Protein AF-A0A9X6XVM5-F1 (afdb_monomer_lite)

Foldseek 3Di:
DVVVVVVVVVVVVVVVVVVPPPCPDQKAKAFPPLCCLVVPDQVNDDQKGKIKMAGDPVNFVQLDFWKKKWFWDQDPVATAIDIFTWDADPQEIATPPDPPRVDHANAQPRVDPGMFHMDTRNGRMDMDMGGHPHSVVVVRVSCNSVVVVVVVVVVVVVVVVD

pLDDT: mean 72.57, std 12.29, range [37.56, 88.75]

Organism: Bacillus cereus (NCBI:txid1396)

Secondary structure (DSSP, 8-state):
-HHHHHHHHHHHHHHHHHT------SEEEEETTTTHHHH--GGG--SEEEEEEEE-GGGGGGGSSEEEEEEEEEETTEEEEEEEEEEEETTEEEETT-TTTT--BSSGGGG-TTBPPPEEE-SSEEEEEEE-SSHHHHHHHHHHHHHHHHHHHHHHHHHTT-

Radius of gyration: 19.89 Å; chains: 1; bounding box: 54×45×52 Å

Sequence (162 aa):
MKKHLSIILLFCIMLFLAACDSNDEVLLLRLENGKTIETMKKSDFSATLTIHYYVNEKYKELAKNRTYTIQKTAGRYGPNYTIFEVKKVKDGYKIVDSPYENFTMPSVEHFGKEYLPSFTLTGLSGTIERKFDTYSELEDFQDAIDYYLDWLEIIDKDKDKK

Structure (mmCIF, N/CA/C/O backbone):
data_AF-A0A9X6XVM5-F1
#
_entry.id   AF-A0A9X6XVM5-F1
#
loop_
_atom_site.group_PDB
_atom_site.id
_atom_site.type_symbol
_atom_site.label_atom_id
_atom_site.label_alt_id
_atom_site.label_comp_id
_atom_site.label_asym_id
_atom_site.label_entity_id
_atom_site.label_seq_id
_atom_site.pdbx_PDB_ins_code
_atom_site.Cartn_x
_atom_site.Cartn_y
_atom_site.Cartn_z
_atom_site.occupancy
_atom_site.B_iso_or_equiv
_atom_site.auth_seq_id
_atom_site.auth_comp_id
_atom_site.auth_asym_id
_atom_site.auth_atom_id
_atom_site.pdbx_PDB_model_num
ATOM 1 N N . MET A 1 1 ? 34.291 -27.936 -34.702 1.00 55.88 1 MET A N 1
ATOM 2 C CA . MET A 1 1 ? 33.373 -28.015 -33.539 1.00 55.88 1 MET A CA 1
ATOM 3 C C . MET A 1 1 ? 33.515 -26.864 -32.538 1.00 55.88 1 MET A C 1
ATOM 5 O O . MET A 1 1 ? 32.492 -26.307 -32.176 1.00 55.88 1 MET A O 1
ATOM 9 N N . LYS A 1 2 ? 34.723 -26.429 -32.134 1.00 52.78 2 LYS A N 1
ATOM 10 C CA . LYS A 1 2 ? 34.895 -25.335 -31.143 1.00 52.78 2 LYS A CA 1
ATOM 11 C C . LYS A 1 2 ? 34.282 -23.971 -31.535 1.00 52.78 2 LYS A C 1
ATOM 13 O O . LYS A 1 2 ? 33.794 -23.270 -30.663 1.00 52.78 2 LYS A O 1
ATOM 18 N N . LYS A 1 3 ? 34.241 -23.619 -32.829 1.00 54.62 3 LYS A N 1
ATOM 19 C CA . LYS A 1 3 ? 33.732 -22.314 -33.312 1.00 54.62 3 LYS A CA 1
ATOM 20 C C . LYS A 1 3 ? 32.209 -22.132 -33.183 1.00 54.62 3 LYS A C 1
ATOM 22 O O . LYS A 1 3 ? 31.755 -21.010 -33.013 1.00 54.62 3 LYS A O 1
ATOM 27 N N . HIS A 1 4 ? 31.429 -23.214 -33.226 1.00 60.00 4 HIS A N 1
ATOM 28 C CA . HIS A 1 4 ? 29.967 -23.135 -33.081 1.00 60.00 4 HIS A CA 1
ATOM 29 C C . HIS A 1 4 ? 29.533 -23.050 -31.613 1.00 60.00 4 HIS A C 1
ATOM 31 O O . HIS A 1 4 ? 28.530 -22.414 -31.313 1.00 60.00 4 HIS A O 1
ATOM 37 N N . LEU A 1 5 ? 30.329 -23.609 -30.694 1.00 68.00 5 LEU A N 1
ATOM 38 C CA . LEU A 1 5 ? 30.065 -23.536 -29.257 1.00 68.00 5 LEU A CA 1
ATOM 39 C C . LEU A 1 5 ? 30.166 -22.092 -28.736 1.00 68.00 5 LEU A C 1
ATOM 41 O O . LEU A 1 5 ? 29.357 -21.678 -27.914 1.00 68.00 5 LEU A O 1
ATOM 45 N N . SER A 1 6 ? 31.108 -21.305 -29.266 1.00 66.38 6 SER A N 1
ATOM 46 C CA . SER A 1 6 ? 31.268 -19.890 -28.910 1.00 66.38 6 SER A CA 1
ATOM 47 C C . SER A 1 6 ? 30.095 -19.022 -29.372 1.00 66.38 6 SER A C 1
ATOM 49 O O . SER A 1 6 ? 29.706 -18.113 -28.652 1.00 66.38 6 SER A O 1
ATOM 51 N N . ILE A 1 7 ? 29.506 -19.317 -30.536 1.00 72.50 7 ILE A N 1
ATOM 52 C CA . ILE A 1 7 ? 28.341 -18.584 -31.061 1.00 72.50 7 ILE A CA 1
ATOM 53 C C . ILE A 1 7 ? 27.091 -18.908 -30.239 1.00 72.50 7 ILE A C 1
ATOM 55 O O . ILE A 1 7 ? 26.352 -17.999 -29.882 1.00 72.50 7 ILE A O 1
ATOM 59 N N . ILE A 1 8 ? 26.891 -20.181 -29.881 1.00 74.00 8 ILE A N 1
ATOM 60 C CA . ILE A 1 8 ? 25.775 -20.604 -29.022 1.00 74.00 8 ILE A 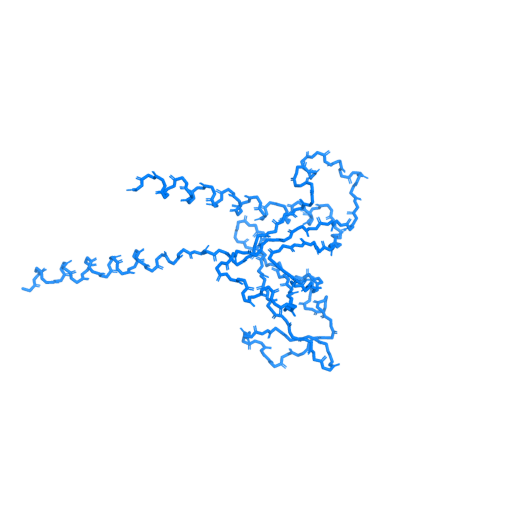CA 1
ATOM 61 C C . ILE A 1 8 ? 25.897 -19.964 -27.634 1.00 74.00 8 ILE A C 1
ATOM 63 O O . ILE A 1 8 ? 24.918 -19.434 -27.122 1.00 74.00 8 ILE A O 1
ATOM 67 N N . LEU A 1 9 ? 27.100 -19.941 -27.052 1.00 73.69 9 LEU A N 1
ATOM 68 C CA . LEU A 1 9 ? 27.340 -19.292 -25.762 1.00 73.69 9 LEU A CA 1
ATOM 69 C C . LEU A 1 9 ? 27.055 -17.783 -25.819 1.00 73.69 9 LEU A C 1
ATOM 71 O O . LEU A 1 9 ? 26.409 -17.254 -24.920 1.00 73.69 9 LEU A O 1
ATOM 75 N N . LEU A 1 10 ? 27.484 -17.101 -26.887 1.00 71.31 10 LEU A N 1
ATOM 76 C CA . LEU A 1 10 ? 27.219 -15.673 -27.083 1.00 71.31 10 LEU A CA 1
ATOM 77 C C . LEU A 1 10 ? 25.715 -15.392 -27.225 1.00 71.31 10 LEU A C 1
ATOM 79 O O . LEU A 1 10 ? 25.214 -14.421 -26.666 1.00 71.31 10 LEU A O 1
ATOM 83 N N . PHE A 1 11 ? 24.991 -16.266 -27.930 1.00 70.06 11 PHE A N 1
ATOM 84 C CA . PHE A 1 11 ? 23.543 -16.164 -28.104 1.00 70.06 11 PHE A CA 1
ATOM 85 C C . PHE A 1 11 ? 22.797 -16.405 -26.785 1.00 70.06 11 PHE A C 1
ATOM 87 O O . PHE A 1 11 ? 21.881 -15.658 -26.460 1.00 70.06 11 PHE A O 1
ATOM 94 N N . CYS A 1 12 ? 23.233 -17.374 -25.973 1.00 61.03 12 CYS A N 1
ATOM 95 C CA . CYS A 1 12 ? 22.690 -17.591 -24.632 1.00 61.03 12 CYS A CA 1
ATOM 96 C C . CYS A 1 12 ? 22.941 -16.387 -23.713 1.00 61.03 12 CYS A C 1
ATOM 98 O O . CYS A 1 12 ? 22.030 -15.976 -23.007 1.00 61.03 12 CYS A O 1
ATOM 100 N N . ILE A 1 13 ? 24.133 -15.780 -23.747 1.00 65.12 13 ILE A N 1
ATOM 101 C CA . ILE A 1 13 ? 24.437 -14.573 -22.957 1.00 65.12 13 ILE A CA 1
ATOM 102 C C . ILE A 1 13 ? 23.569 -13.391 -23.411 1.00 65.12 13 ILE A C 1
ATOM 104 O O . ILE A 1 13 ? 23.034 -12.678 -22.569 1.00 65.12 13 ILE A O 1
ATOM 108 N N . MET A 1 14 ? 23.367 -13.204 -24.720 1.00 52.47 14 MET A N 1
ATOM 109 C CA . MET A 1 14 ? 22.467 -12.162 -25.228 1.00 52.47 14 MET A CA 1
ATOM 110 C C . MET A 1 14 ? 21.000 -12.414 -24.861 1.00 52.47 14 MET A C 1
ATOM 112 O O . MET A 1 14 ? 20.296 -11.464 -24.539 1.00 52.47 14 MET A O 1
ATOM 116 N N . LEU A 1 15 ? 20.547 -13.672 -24.839 1.00 51.56 15 LEU A N 1
ATOM 117 C CA . LEU A 1 15 ? 19.207 -14.030 -24.360 1.00 51.56 15 LEU A CA 1
ATOM 118 C C . LEU A 1 15 ? 19.055 -13.788 -22.851 1.00 51.56 15 LEU A C 1
ATOM 120 O O . LEU A 1 15 ? 18.013 -13.304 -22.425 1.00 51.56 15 LEU A O 1
ATOM 124 N N . PHE A 1 16 ? 20.096 -14.042 -22.051 1.00 50.19 16 PHE A N 1
ATOM 125 C CA . PHE A 1 16 ? 20.115 -13.703 -20.622 1.00 50.19 16 PHE A CA 1
ATOM 126 C C . PHE A 1 16 ? 20.128 -12.187 -20.372 1.00 50.19 16 PHE A C 1
ATOM 128 O O . PHE A 1 16 ? 19.504 -11.725 -19.424 1.00 50.19 16 PHE A O 1
ATOM 135 N N . LEU A 1 17 ? 20.798 -11.406 -21.225 1.00 45.91 17 LEU A N 1
ATOM 136 C CA . LEU A 1 17 ? 20.806 -9.940 -21.141 1.00 45.91 17 LEU A CA 1
ATOM 137 C C . LEU A 1 17 ? 19.489 -9.315 -21.631 1.00 45.91 17 LEU A C 1
ATOM 139 O O . LEU A 1 17 ? 19.087 -8.282 -21.107 1.00 45.91 17 LEU A O 1
ATOM 143 N N . ALA A 1 18 ? 18.807 -9.937 -22.598 1.00 44.03 18 ALA A N 1
ATOM 144 C CA . ALA A 1 18 ? 17.479 -9.524 -23.059 1.00 44.03 18 ALA A CA 1
ATOM 145 C C . ALA A 1 18 ? 16.354 -9.936 -22.091 1.00 44.03 18 ALA A C 1
ATOM 147 O O . ALA A 1 18 ? 15.314 -9.290 -22.063 1.00 44.03 18 ALA A O 1
ATOM 148 N N . ALA A 1 19 ? 16.579 -10.976 -21.282 1.00 37.56 19 ALA A N 1
ATOM 149 C CA . ALA A 1 19 ? 15.713 -11.378 -20.172 1.00 37.56 19 ALA A CA 1
ATOM 150 C C . ALA A 1 19 ? 15.973 -10.578 -18.882 1.00 37.56 19 ALA A C 1
ATOM 152 O O . ALA A 1 19 ? 15.413 -10.902 -17.834 1.00 37.56 19 ALA A O 1
ATOM 153 N N . CYS A 1 20 ? 16.791 -9.521 -18.949 1.00 39.69 20 CYS A N 1
ATOM 154 C CA . CYS A 1 20 ? 16.751 -8.439 -17.973 1.00 39.69 20 CYS A CA 1
ATOM 155 C C . CYS A 1 20 ? 15.460 -7.652 -18.238 1.00 39.69 20 CYS A C 1
ATOM 157 O O . CYS A 1 20 ? 15.472 -6.569 -18.822 1.00 39.69 20 CYS A O 1
ATOM 159 N N . ASP A 1 21 ? 14.340 -8.302 -17.924 1.00 38.97 21 ASP A N 1
ATOM 160 C CA . ASP A 1 21 ? 13.004 -7.749 -18.009 1.00 38.97 21 ASP A CA 1
ATOM 161 C C . ASP A 1 21 ? 13.050 -6.456 -17.203 1.00 38.97 21 ASP A C 1
ATOM 163 O O . ASP A 1 21 ? 13.386 -6.452 -16.014 1.00 38.97 21 ASP A O 1
ATOM 167 N N . SER A 1 22 ? 12.837 -5.332 -17.880 1.00 43.44 22 SER A N 1
ATOM 168 C CA . SER A 1 22 ? 12.629 -4.071 -17.196 1.00 43.44 22 SER A CA 1
ATOM 169 C C . SER A 1 22 ? 11.471 -4.319 -16.243 1.00 43.44 22 SER A C 1
ATOM 171 O O . SER A 1 22 ? 10.349 -4.536 -16.707 1.00 43.44 22 SER A O 1
ATOM 173 N N . ASN A 1 23 ? 11.746 -4.334 -14.936 1.00 49.25 23 ASN A N 1
ATOM 174 C CA . ASN A 1 23 ? 10.723 -4.256 -13.902 1.00 49.25 23 ASN A CA 1
ATOM 175 C C . ASN A 1 23 ? 10.053 -2.883 -14.049 1.00 49.25 23 ASN A C 1
ATOM 177 O O . ASN A 1 23 ? 10.317 -1.956 -13.291 1.00 49.25 23 ASN A O 1
ATOM 181 N N . ASP A 1 24 ? 9.254 -2.722 -15.101 1.00 54.41 24 ASP A N 1
ATOM 182 C CA . ASP A 1 24 ? 8.372 -1.593 -15.298 1.00 54.41 24 ASP A CA 1
ATOM 183 C C . ASP A 1 24 ? 7.338 -1.737 -14.197 1.00 54.41 24 ASP A C 1
ATOM 185 O O . ASP A 1 24 ? 6.425 -2.563 -14.307 1.00 54.41 24 ASP A O 1
ATOM 189 N N . GLU A 1 25 ? 7.522 -1.005 -13.104 1.00 64.38 25 GLU A N 1
ATOM 190 C CA . GLU A 1 25 ? 6.600 -1.138 -11.998 1.00 64.38 25 GLU A CA 1
ATOM 191 C C . GLU A 1 25 ? 5.201 -0.694 -12.386 1.00 64.38 25 GLU A C 1
ATOM 193 O O . GLU A 1 25 ? 4.964 0.252 -13.148 1.00 64.38 25 GLU A O 1
ATOM 198 N N . VAL A 1 26 ? 4.264 -1.418 -11.793 1.00 70.31 26 VAL A N 1
ATOM 199 C CA . VAL A 1 26 ? 2.839 -1.206 -11.946 1.00 70.31 26 VAL A CA 1
ATOM 200 C C . VAL A 1 26 ? 2.370 -0.001 -11.131 1.00 70.31 26 VAL A C 1
ATOM 202 O O . VAL A 1 26 ? 1.518 0.742 -11.616 1.00 70.31 26 VAL A O 1
ATOM 205 N N . LEU A 1 27 ? 2.905 0.202 -9.919 1.00 76.31 27 LEU A N 1
ATOM 206 C CA . LEU A 1 27 ? 2.391 1.169 -8.947 1.00 76.31 27 LEU A CA 1
ATOM 207 C C . LEU A 1 27 ? 3.524 1.861 -8.181 1.00 76.31 27 LEU A C 1
ATOM 209 O O . LEU A 1 27 ? 4.249 1.212 -7.440 1.00 76.31 27 LEU A O 1
ATOM 213 N N . LEU A 1 28 ? 3.588 3.185 -8.274 1.00 80.56 28 LEU A N 1
ATOM 214 C CA . LEU A 1 28 ? 4.417 4.031 -7.423 1.00 80.56 28 LEU A CA 1
ATOM 215 C C . LEU A 1 28 ? 3.590 4.548 -6.240 1.00 80.56 28 LEU A C 1
ATOM 217 O O . LEU A 1 28 ? 2.471 5.031 -6.427 1.00 80.56 28 LEU A O 1
ATOM 221 N N . LEU A 1 29 ? 4.157 4.501 -5.035 1.00 82.12 29 LEU A N 1
ATOM 222 C CA . LEU A 1 29 ? 3.563 5.048 -3.814 1.00 82.12 29 LEU A CA 1
ATOM 223 C C . LEU A 1 29 ? 4.387 6.232 -3.311 1.00 82.12 29 LEU A C 1
ATOM 225 O O . LEU A 1 29 ? 5.610 6.228 -3.401 1.00 82.12 29 LEU A O 1
ATOM 229 N N . ARG A 1 30 ? 3.721 7.248 -2.763 1.00 82.00 30 ARG A N 1
ATOM 230 C CA . ARG A 1 30 ? 4.377 8.431 -2.202 1.00 82.00 30 ARG A CA 1
ATOM 231 C C . ARG A 1 30 ? 3.582 8.973 -1.030 1.00 82.00 30 ARG A C 1
ATOM 233 O O . ARG A 1 30 ? 2.375 9.131 -1.146 1.00 82.00 30 ARG A O 1
ATOM 240 N N . LEU A 1 31 ? 4.221 9.329 0.076 1.00 79.81 31 LEU A N 1
ATOM 241 C CA . LEU A 1 31 ? 3.522 10.086 1.118 1.00 79.81 31 LEU A CA 1
ATOM 242 C C . LEU A 1 31 ? 3.145 11.480 0.596 1.00 79.81 31 LEU A C 1
ATOM 244 O O . LEU A 1 31 ? 3.939 12.105 -0.110 1.00 79.81 31 LEU A O 1
ATOM 248 N N . GLU A 1 32 ? 1.950 11.969 0.955 1.00 77.50 32 GLU A N 1
ATOM 249 C CA . GLU A 1 32 ? 1.379 13.263 0.507 1.00 77.50 32 GLU A CA 1
ATOM 250 C C . GLU A 1 32 ? 2.356 14.426 0.613 1.00 77.50 32 GLU A C 1
ATOM 252 O O . GLU A 1 32 ? 2.382 15.321 -0.227 1.00 77.50 32 GLU A O 1
ATOM 257 N N . ASN A 1 33 ? 3.252 14.346 1.584 1.00 65.69 33 ASN A N 1
ATOM 258 C CA . ASN A 1 33 ? 4.266 15.344 1.789 1.00 65.69 33 ASN A CA 1
ATOM 259 C C . ASN A 1 33 ? 5.663 14.733 1.837 1.00 65.69 33 ASN A C 1
ATOM 261 O O . ASN A 1 33 ? 6.398 15.200 2.678 1.00 65.69 33 ASN A O 1
ATOM 265 N N . GLY A 1 34 ? 6.045 13.734 1.026 1.00 54.84 34 GLY A N 1
ATOM 266 C CA . GLY A 1 34 ? 7.269 12.886 1.112 1.00 54.84 34 GLY A CA 1
ATOM 267 C C . GLY A 1 34 ? 8.618 13.450 1.628 1.00 54.84 34 GLY A C 1
ATOM 268 O O . GLY A 1 34 ? 9.494 12.672 1.951 1.00 54.84 34 GLY A O 1
ATOM 269 N N . LYS A 1 35 ? 8.783 14.765 1.807 1.00 55.22 35 LYS A N 1
ATOM 270 C CA . LYS A 1 35 ? 9.804 15.407 2.666 1.00 55.22 35 LYS A CA 1
ATOM 271 C C . LYS A 1 35 ? 9.443 15.473 4.162 1.00 55.22 35 LYS A C 1
ATOM 273 O O . LYS A 1 35 ? 10.206 15.987 4.977 1.00 55.22 35 LYS A O 1
ATOM 278 N N . THR A 1 36 ? 8.232 15.072 4.539 1.00 57.53 36 THR A N 1
ATOM 279 C CA . THR A 1 36 ? 7.684 15.314 5.873 1.00 57.53 36 THR A CA 1
ATOM 280 C C . THR A 1 36 ? 8.301 14.377 6.861 1.00 57.53 36 THR A C 1
ATOM 282 O O . THR A 1 36 ? 8.577 14.870 7.919 1.00 57.53 36 THR A O 1
ATOM 285 N N . ILE A 1 37 ? 8.619 13.116 6.571 1.00 65.25 37 ILE A N 1
ATOM 286 C CA . ILE A 1 37 ? 9.329 12.289 7.566 1.00 65.25 37 ILE A CA 1
ATOM 287 C C . ILE A 1 37 ? 10.703 12.874 7.903 1.00 65.25 37 ILE A C 1
ATOM 289 O O . ILE A 1 37 ? 11.030 12.999 9.077 1.00 65.25 37 ILE A O 1
ATOM 293 N N . GLU A 1 38 ? 11.463 13.336 6.904 1.00 66.56 38 GLU A N 1
ATOM 294 C CA . GLU A 1 38 ? 12.758 13.997 7.133 1.00 66.56 38 GLU A CA 1
ATOM 295 C C . GLU A 1 38 ? 12.638 15.258 8.010 1.00 66.56 38 GLU A C 1
ATOM 297 O O . GLU A 1 38 ? 13.586 15.658 8.684 1.00 66.56 38 GLU A O 1
ATOM 302 N N . THR A 1 39 ? 11.469 15.906 7.994 1.00 69.00 39 THR A N 1
ATOM 303 C CA . THR A 1 39 ? 11.209 17.184 8.677 1.00 69.00 39 THR A CA 1
ATOM 304 C C . THR A 1 39 ? 10.203 17.085 9.832 1.00 69.00 39 THR A C 1
ATOM 306 O O . THR A 1 39 ? 10.003 18.059 10.561 1.00 69.00 39 THR A O 1
ATOM 309 N N . MET A 1 40 ? 9.594 15.919 10.041 1.00 74.44 40 MET A N 1
ATOM 310 C CA . MET A 1 40 ? 8.571 15.624 11.038 1.00 74.44 40 MET A CA 1
ATOM 311 C C . MET A 1 40 ? 9.308 15.210 12.287 1.00 74.44 40 MET A C 1
ATOM 313 O O . MET A 1 40 ? 10.103 14.273 12.303 1.00 74.44 40 MET A O 1
ATOM 317 N N . LYS A 1 41 ? 9.037 15.908 13.383 1.00 75.44 41 LYS A N 1
ATOM 318 C CA . LYS A 1 41 ? 9.534 15.442 14.667 1.00 75.44 41 LYS A CA 1
ATOM 319 C C . LYS A 1 41 ? 8.730 14.211 15.045 1.00 75.44 41 LYS A C 1
ATOM 321 O O . LYS A 1 41 ? 7.514 14.190 14.897 1.00 75.44 41 LYS A O 1
ATOM 326 N N . LYS A 1 42 ? 9.386 13.221 15.644 1.00 79.12 42 LYS A N 1
ATOM 327 C CA . LYS A 1 42 ? 8.720 12.022 16.177 1.00 79.12 42 LYS A CA 1
ATOM 328 C C . LYS A 1 42 ? 7.557 12.344 17.133 1.00 79.12 42 LYS A C 1
ATOM 330 O O . LYS A 1 42 ? 6.624 11.558 17.238 1.00 79.12 42 LYS A O 1
ATOM 335 N N . SER A 1 43 ? 7.604 13.491 17.817 1.00 76.69 43 SER A N 1
ATOM 336 C CA . SER A 1 43 ? 6.520 14.006 18.671 1.00 76.69 43 SER A CA 1
ATOM 337 C C . SER A 1 43 ? 5.254 14.399 17.911 1.00 76.69 43 SER A C 1
ATOM 339 O O . SER A 1 43 ? 4.182 14.431 18.504 1.00 76.69 43 SER A O 1
ATOM 341 N N . ASP A 1 44 ? 5.391 14.698 16.623 1.00 75.81 44 ASP A N 1
ATOM 342 C CA . ASP A 1 44 ? 4.346 15.240 15.755 1.00 75.81 44 ASP A CA 1
ATOM 343 C C . ASP A 1 44 ? 3.726 14.129 14.882 1.00 75.81 44 ASP A C 1
ATOM 345 O O . ASP A 1 44 ? 2.868 14.387 14.038 1.00 75.81 44 ASP A O 1
ATOM 349 N N . PHE A 1 45 ? 4.158 12.880 15.091 1.00 81.31 45 PHE A N 1
ATOM 350 C CA . PHE A 1 45 ? 3.657 11.698 14.405 1.00 81.31 45 PHE A CA 1
ATOM 351 C C . PHE A 1 45 ? 2.166 11.476 14.675 1.00 81.31 45 PHE A C 1
ATOM 353 O O . PHE A 1 45 ? 1.739 11.274 15.814 1.00 81.31 45 PHE A O 1
ATOM 360 N N . SER A 1 46 ? 1.391 11.433 13.593 1.00 75.62 46 SER A N 1
ATOM 361 C CA . SER A 1 46 ? 0.046 10.864 13.578 1.00 75.62 46 SER A CA 1
ATOM 362 C C . SER A 1 46 ? 0.129 9.404 13.163 1.00 75.62 46 SER A C 1
ATOM 364 O O . SER A 1 46 ? 0.810 9.076 12.193 1.00 75.62 46 SER A O 1
ATOM 366 N N . ALA A 1 47 ? -0.630 8.543 13.842 1.00 76.12 47 ALA A N 1
ATOM 367 C CA . ALA A 1 47 ? -0.762 7.155 13.426 1.00 76.12 47 ALA A CA 1
ATOM 368 C C . ALA A 1 47 ? -1.308 7.067 11.995 1.00 76.12 47 ALA A C 1
ATOM 370 O O . ALA A 1 47 ? -0.845 6.232 11.244 1.00 76.12 47 ALA A O 1
ATOM 371 N N . THR A 1 48 ? -2.234 7.934 11.576 1.00 83.69 48 THR A N 1
ATOM 372 C CA . THR A 1 48 ? -2.800 7.894 10.216 1.00 83.69 48 THR A CA 1
ATOM 373 C C . THR A 1 48 ? -2.185 8.961 9.311 1.00 83.69 48 THR A C 1
ATOM 375 O O . THR A 1 48 ? -2.135 10.130 9.699 1.00 83.69 48 THR A O 1
ATOM 378 N N . LEU A 1 49 ? -1.760 8.561 8.107 1.00 84.12 49 LEU A N 1
ATOM 379 C CA . LEU A 1 49 ? -1.175 9.403 7.059 1.00 84.12 49 LEU A CA 1
ATOM 380 C C . LEU A 1 49 ? -1.753 9.083 5.674 1.00 84.12 49 LEU A C 1
ATOM 382 O O . LEU A 1 49 ? -2.170 7.956 5.405 1.00 84.12 49 LEU A O 1
ATOM 386 N N . THR A 1 50 ? -1.710 10.067 4.779 1.00 86.50 50 THR A N 1
ATOM 387 C CA . THR A 1 50 ? -2.123 9.929 3.378 1.00 86.50 50 THR A CA 1
ATOM 388 C C . THR A 1 50 ? -0.961 9.471 2.497 1.00 86.50 50 THR A C 1
ATOM 390 O O . THR A 1 50 ? 0.120 10.068 2.490 1.00 86.50 50 THR A O 1
ATOM 393 N N . ILE A 1 51 ? -1.204 8.439 1.694 1.00 85.38 51 ILE A N 1
ATOM 394 C CA . ILE A 1 51 ? -0.299 7.926 0.665 1.00 85.38 51 ILE A CA 1
ATOM 395 C C . ILE A 1 51 ? -0.953 8.159 -0.697 1.00 85.38 51 ILE A C 1
ATOM 397 O O . ILE A 1 51 ? -2.058 7.693 -0.957 1.00 85.38 51 ILE A O 1
ATOM 401 N N . HIS A 1 52 ? -0.263 8.855 -1.585 1.00 86.62 52 HIS A N 1
ATOM 402 C CA . HIS A 1 52 ? -0.598 8.944 -2.996 1.00 86.62 52 HIS A CA 1
ATOM 403 C C . HIS A 1 52 ? -0.115 7.703 -3.726 1.00 86.62 52 HIS A C 1
ATOM 405 O O . HIS A 1 52 ? 0.983 7.207 -3.472 1.00 86.62 52 HIS A O 1
ATOM 411 N N . TYR A 1 53 ? -0.914 7.244 -4.677 1.00 86.44 53 TYR A N 1
ATOM 412 C CA . TYR A 1 53 ? -0.513 6.207 -5.611 1.00 86.44 53 TYR A CA 1
ATOM 413 C C . TYR A 1 53 ? -0.539 6.729 -7.045 1.00 86.44 53 TYR A C 1
ATOM 415 O O . TYR A 1 53 ? -1.350 7.594 -7.390 1.00 86.44 53 TYR A O 1
ATOM 423 N N . TYR A 1 54 ? 0.327 6.162 -7.880 1.00 85.62 54 TYR A N 1
ATOM 424 C CA . TYR A 1 54 ? 0.420 6.431 -9.309 1.00 85.62 54 TYR A CA 1
ATOM 425 C C . TYR A 1 54 ? 0.616 5.107 -10.045 1.00 85.62 54 TYR A C 1
ATOM 427 O O . TYR A 1 54 ? 1.596 4.402 -9.826 1.00 85.62 54 TYR A O 1
ATOM 435 N N . VAL A 1 55 ? -0.328 4.750 -10.907 1.00 83.88 55 VAL A N 1
ATOM 436 C CA . VAL A 1 55 ? -0.267 3.564 -11.759 1.00 83.88 55 VAL A CA 1
ATOM 437 C C . VAL A 1 55 ? 0.409 3.960 -13.059 1.00 83.88 55 VAL A C 1
ATOM 439 O O . VAL A 1 55 ? 0.013 4.933 -13.703 1.00 83.88 55 VAL A O 1
ATOM 442 N N . ASN A 1 56 ? 1.406 3.191 -13.473 1.00 81.44 56 ASN A N 1
ATOM 443 C CA . ASN A 1 56 ? 2.035 3.397 -14.768 1.00 81.44 56 ASN A CA 1
ATOM 444 C C . ASN A 1 56 ? 1.003 3.172 -15.893 1.00 81.44 56 ASN A C 1
ATOM 446 O O . ASN A 1 56 ? 0.274 2.177 -15.890 1.00 81.44 56 ASN A O 1
ATOM 450 N N . GLU A 1 57 ? 0.931 4.089 -16.868 1.00 81.56 57 GLU A N 1
ATOM 451 C CA . GLU A 1 57 ? -0.065 4.047 -17.951 1.00 81.56 57 GLU A CA 1
ATOM 452 C C . GLU A 1 57 ? -0.068 2.725 -18.727 1.00 81.56 57 GLU A C 1
ATOM 454 O O . GLU A 1 57 ? -1.131 2.269 -19.162 1.00 81.56 57 GLU A O 1
ATOM 459 N N . LYS A 1 58 ? 1.096 2.072 -18.852 1.00 80.06 58 LYS A N 1
ATOM 460 C CA . LYS A 1 58 ? 1.234 0.742 -19.468 1.00 80.06 58 LYS A CA 1
ATOM 461 C C . LYS A 1 58 ? 0.324 -0.298 -18.805 1.00 80.06 58 LYS A C 1
ATOM 463 O O . LYS A 1 58 ? -0.151 -1.212 -19.474 1.00 80.06 58 LYS A O 1
ATOM 468 N N . TYR A 1 59 ? 0.023 -0.119 -17.520 1.00 80.62 59 TYR A N 1
ATOM 469 C CA . TYR A 1 59 ? -0.799 -1.008 -16.704 1.00 80.62 59 TYR A CA 1
ATOM 470 C C . TYR A 1 59 ? -2.134 -0.389 -16.280 1.00 80.62 59 TYR A C 1
ATOM 472 O O . TYR A 1 59 ? -2.751 -0.851 -15.323 1.00 80.62 59 TYR A O 1
ATOM 480 N N . LYS A 1 60 ? -2.638 0.617 -17.007 1.00 82.69 60 LYS A N 1
ATOM 481 C CA . LYS A 1 60 ? -3.920 1.293 -16.715 1.00 82.69 60 LYS A CA 1
ATOM 482 C C . LYS A 1 60 ? -5.120 0.362 -16.525 1.00 82.69 60 LYS A C 1
ATOM 484 O O . LYS A 1 60 ? -6.088 0.713 -15.861 1.00 82.69 60 LYS A O 1
ATOM 489 N N . GLU A 1 61 ? -5.071 -0.829 -17.111 1.00 81.56 61 GLU A N 1
ATOM 490 C CA . GLU A 1 61 ? -6.102 -1.857 -16.961 1.00 81.56 61 GLU A CA 1
ATOM 491 C C . GLU A 1 61 ? -6.210 -2.374 -15.516 1.00 81.56 61 GLU A C 1
ATOM 493 O O . GLU A 1 61 ? -7.302 -2.721 -15.070 1.00 81.56 61 GLU A O 1
ATOM 498 N N . LEU A 1 62 ? -5.107 -2.346 -14.760 1.00 76.75 62 LEU A N 1
ATOM 499 C CA . LEU A 1 62 ? -5.058 -2.693 -13.338 1.00 76.75 62 LEU A CA 1
ATOM 500 C C . LEU A 1 62 ? -5.703 -1.608 -12.455 1.00 76.75 62 LEU A C 1
ATOM 502 O O . LEU A 1 62 ? -6.175 -1.892 -11.361 1.00 76.75 62 LEU A O 1
ATOM 506 N N . ALA A 1 63 ? -5.837 -0.379 -12.958 1.00 78.31 63 ALA A N 1
ATOM 507 C CA . ALA A 1 63 ? -6.459 0.740 -12.249 1.00 78.31 63 ALA A CA 1
ATOM 508 C C . ALA A 1 63 ? -8.006 0.753 -12.294 1.00 78.31 63 ALA A C 1
ATOM 510 O O . ALA A 1 63 ? -8.635 1.724 -11.872 1.00 78.31 63 ALA A O 1
ATOM 511 N N . LYS A 1 64 ? -8.649 -0.286 -12.845 1.00 78.50 64 LYS A N 1
ATOM 512 C CA . LYS A 1 64 ? -10.099 -0.319 -13.112 1.00 78.50 64 LYS A CA 1
ATOM 513 C C . LYS A 1 64 ? -10.920 -0.851 -11.932 1.00 78.50 64 LYS A C 1
ATOM 515 O O . LYS A 1 64 ? -11.466 -1.950 -12.015 1.00 78.50 64 LYS A O 1
ATOM 520 N N . ASN A 1 65 ? -11.056 -0.074 -10.853 1.00 81.19 65 ASN A N 1
ATOM 521 C CA . ASN A 1 65 ? -11.857 -0.440 -9.667 1.00 81.19 65 ASN A CA 1
ATOM 522 C C . ASN A 1 65 ? -11.474 -1.804 -9.071 1.00 81.19 65 ASN A C 1
ATOM 524 O O . ASN A 1 65 ? -12.317 -2.555 -8.576 1.00 81.19 65 ASN A O 1
ATOM 528 N N . ARG A 1 66 ? -10.185 -2.129 -9.145 1.00 85.00 66 ARG A N 1
ATOM 529 C CA . ARG A 1 66 ? -9.612 -3.332 -8.554 1.00 85.00 66 ARG A CA 1
ATOM 530 C C . ARG A 1 66 ? -9.121 -3.016 -7.150 1.00 85.00 66 ARG A C 1
ATOM 532 O O . ARG A 1 66 ? -8.597 -1.931 -6.891 1.00 85.00 66 ARG A O 1
ATOM 539 N N . THR A 1 67 ? -9.338 -3.955 -6.240 1.00 87.50 67 THR A N 1
ATOM 540 C CA . THR A 1 67 ? -8.938 -3.823 -4.841 1.00 87.50 67 THR A CA 1
ATOM 541 C C . THR A 1 67 ? -7.596 -4.510 -4.639 1.00 87.50 67 THR A C 1
ATOM 543 O O . THR A 1 67 ? -7.377 -5.612 -5.131 1.00 87.50 67 THR A O 1
ATOM 546 N N . TYR A 1 68 ? -6.707 -3.859 -3.903 1.00 85.75 68 TYR A N 1
ATOM 547 C CA . TYR A 1 68 ? -5.351 -4.308 -3.638 1.00 85.75 68 TYR A CA 1
ATOM 548 C C . TYR A 1 68 ? -5.047 -4.253 -2.148 1.00 85.75 68 TYR A C 1
ATOM 550 O O . TYR A 1 68 ? -5.687 -3.521 -1.398 1.00 85.75 68 TYR A O 1
ATOM 558 N N . THR A 1 69 ? -4.050 -5.018 -1.731 1.00 84.94 69 THR A N 1
ATOM 559 C CA . THR A 1 69 ? -3.356 -4.884 -0.449 1.00 84.94 69 THR A CA 1
ATOM 560 C C . THR A 1 69 ? -1.856 -4.814 -0.705 1.00 84.94 69 THR A C 1
ATOM 562 O O . THR A 1 69 ? -1.388 -5.158 -1.788 1.00 84.94 69 THR A O 1
ATOM 565 N N . ILE A 1 70 ? -1.103 -4.370 0.291 1.00 81.38 70 ILE A N 1
ATOM 566 C CA . ILE A 1 70 ? 0.354 -4.388 0.283 1.00 81.38 70 ILE A CA 1
ATOM 567 C C . ILE A 1 70 ? 0.809 -5.319 1.404 1.00 81.38 70 ILE A C 1
ATOM 569 O O . ILE A 1 70 ? 0.349 -5.189 2.535 1.00 81.38 70 ILE A O 1
ATOM 573 N N . GLN A 1 71 ? 1.727 -6.225 1.101 1.00 80.62 71 GLN A N 1
ATOM 574 C CA . GLN A 1 71 ? 2.433 -7.051 2.067 1.00 80.62 71 GLN A CA 1
ATOM 575 C C . GLN A 1 71 ? 3.816 -6.460 2.346 1.00 80.62 71 GLN A C 1
ATOM 577 O O . GLN A 1 71 ? 4.602 -6.275 1.424 1.00 80.62 71 GLN A O 1
ATOM 582 N N . LYS A 1 72 ? 4.138 -6.229 3.615 1.00 79.25 72 LYS A N 1
ATOM 583 C CA . LYS A 1 72 ? 5.483 -6.035 4.148 1.00 79.25 72 LYS A CA 1
ATOM 584 C C . LYS A 1 72 ? 6.125 -7.401 4.392 1.00 79.25 72 LYS A C 1
ATOM 586 O O . LYS A 1 72 ? 5.644 -8.177 5.209 1.00 79.25 72 LYS A O 1
ATOM 591 N N . THR A 1 73 ? 7.241 -7.676 3.735 1.00 78.06 73 THR A N 1
ATOM 592 C CA . THR A 1 73 ? 8.078 -8.856 3.991 1.00 78.06 73 THR A CA 1
ATOM 593 C C . THR A 1 73 ? 9.462 -8.428 4.461 1.00 78.06 73 THR A C 1
ATOM 595 O O . THR A 1 73 ? 9.946 -7.353 4.110 1.00 78.06 73 THR A O 1
ATOM 598 N N . ALA A 1 74 ? 10.119 -9.252 5.276 1.00 77.56 74 ALA A N 1
ATOM 599 C CA . ALA A 1 74 ? 11.507 -9.004 5.651 1.00 77.56 74 ALA A CA 1
ATOM 600 C C . ALA A 1 74 ? 12.429 -9.311 4.459 1.00 77.56 74 ALA A C 1
ATOM 602 O O . ALA A 1 74 ? 12.493 -10.449 3.993 1.00 77.56 74 ALA A O 1
ATOM 603 N N . GLY A 1 75 ? 13.147 -8.304 3.966 1.00 70.50 75 GLY A N 1
ATOM 604 C CA . GLY A 1 75 ? 14.168 -8.449 2.934 1.00 70.50 75 GLY A CA 1
ATOM 605 C C . GLY A 1 75 ? 15.585 -8.400 3.508 1.00 70.50 75 GLY A C 1
ATOM 606 O O . GLY A 1 75 ? 15.823 -7.977 4.638 1.00 70.50 75 GLY A O 1
ATOM 607 N N . ARG A 1 76 ? 16.563 -8.825 2.700 1.00 66.06 76 ARG A N 1
ATOM 608 C CA . ARG A 1 76 ? 17.991 -8.830 3.073 1.00 66.06 76 ARG A CA 1
ATOM 609 C C . ARG A 1 76 ? 18.561 -7.427 3.325 1.00 66.06 76 ARG A C 1
ATOM 611 O O . ARG A 1 76 ? 19.535 -7.302 4.059 1.00 66.06 76 ARG A O 1
ATOM 618 N N . TYR A 1 77 ? 17.974 -6.409 2.702 1.00 63.44 77 TYR A N 1
ATOM 619 C CA . TYR A 1 77 ? 18.450 -5.022 2.720 1.00 63.44 77 TYR A CA 1
ATOM 620 C C . TYR A 1 77 ? 17.439 -4.049 3.342 1.00 63.44 77 TYR A C 1
ATOM 622 O O . TYR A 1 77 ? 17.611 -2.844 3.226 1.00 63.44 77 TYR A O 1
ATOM 630 N N . GLY A 1 78 ? 16.398 -4.568 3.995 1.00 64.81 78 GLY A N 1
ATOM 631 C CA . GLY A 1 78 ? 15.280 -3.780 4.506 1.00 64.81 78 GLY A CA 1
ATOM 632 C C . GLY A 1 78 ? 13.941 -4.470 4.245 1.00 64.81 78 GLY A C 1
ATOM 633 O O . GLY A 1 78 ? 13.907 -5.542 3.631 1.00 64.81 78 GLY A O 1
ATOM 634 N N . PRO A 1 79 ? 12.832 -3.911 4.741 1.00 69.56 79 PRO A N 1
ATOM 635 C CA . PRO A 1 79 ? 11.505 -4.420 4.438 1.00 69.56 79 PRO A CA 1
ATOM 636 C C . PRO A 1 79 ? 11.165 -4.222 2.956 1.00 69.56 79 PRO A C 1
ATOM 638 O O . PRO A 1 79 ? 11.361 -3.147 2.401 1.00 69.56 79 PRO A O 1
ATOM 641 N N . ASN A 1 80 ? 10.608 -5.255 2.330 1.00 70.88 80 ASN A N 1
ATOM 642 C CA . ASN A 1 80 ? 10.072 -5.188 0.976 1.00 70.88 80 ASN A CA 1
ATOM 643 C C . ASN A 1 80 ? 8.554 -5.044 1.042 1.00 70.88 80 ASN A C 1
ATOM 645 O O . ASN A 1 80 ? 7.900 -5.767 1.796 1.00 70.88 80 ASN A O 1
ATOM 649 N N . TYR A 1 81 ? 7.993 -4.168 0.215 1.00 75.12 81 TYR A N 1
ATOM 650 C CA . TYR A 1 81 ? 6.549 -4.013 0.081 1.00 75.12 81 TYR A CA 1
ATOM 651 C C . TYR A 1 81 ? 6.095 -4.579 -1.265 1.00 75.12 81 TYR A C 1
ATOM 653 O O . TYR A 1 81 ? 6.597 -4.190 -2.313 1.00 75.12 81 TYR A O 1
ATOM 661 N N . THR A 1 82 ? 5.160 -5.526 -1.244 1.00 76.00 82 THR A N 1
ATOM 662 C CA . THR A 1 82 ? 4.634 -6.191 -2.444 1.00 76.00 82 THR A CA 1
ATOM 663 C C . THR A 1 82 ? 3.134 -5.990 -2.531 1.00 76.00 82 THR A C 1
ATOM 665 O O . THR A 1 82 ? 2.423 -6.196 -1.554 1.00 76.00 82 THR A O 1
ATOM 668 N N . ILE A 1 83 ? 2.636 -5.595 -3.698 1.00 78.62 83 ILE A N 1
ATOM 669 C CA . ILE A 1 83 ? 1.210 -5.339 -3.906 1.00 78.62 83 ILE A CA 1
ATOM 670 C C . ILE A 1 83 ? 0.529 -6.598 -4.438 1.00 78.62 83 ILE A C 1
ATOM 672 O O . ILE A 1 83 ? 0.996 -7.207 -5.397 1.00 78.62 83 ILE A O 1
ATOM 676 N N . PHE A 1 84 ? -0.609 -6.947 -3.848 1.00 82.12 84 PHE A N 1
ATOM 677 C CA . PHE A 1 84 ? -1.447 -8.065 -4.263 1.00 82.12 84 PHE A CA 1
ATOM 678 C C . PHE A 1 84 ? -2.847 -7.579 -4.604 1.00 82.12 84 PHE A C 1
ATOM 680 O O . PHE A 1 84 ? -3.463 -6.861 -3.816 1.00 82.12 84 PHE A O 1
ATOM 687 N N . GLU A 1 85 ? -3.381 -8.003 -5.749 1.00 86.06 85 GLU A N 1
ATOM 688 C CA . GLU A 1 85 ? -4.810 -7.852 -6.019 1.00 86.06 85 GLU A CA 1
ATOM 689 C C . GLU A 1 85 ? -5.596 -8.775 -5.084 1.00 86.06 85 GLU A C 1
ATOM 691 O O . GLU A 1 85 ? -5.240 -9.937 -4.877 1.00 86.06 85 GLU A O 1
ATOM 696 N N . VAL A 1 86 ? -6.685 -8.262 -4.522 1.00 86.69 86 VAL A N 1
ATOM 697 C CA . VAL A 1 86 ? -7.599 -9.023 -3.677 1.00 86.69 86 VAL A CA 1
ATOM 698 C C . VAL A 1 86 ? -9.018 -8.921 -4.204 1.00 86.69 86 VAL A C 1
ATOM 700 O O . VAL A 1 86 ? -9.498 -7.866 -4.616 1.00 86.69 86 VAL A O 1
ATOM 703 N N . LYS A 1 87 ? -9.737 -10.036 -4.131 1.00 87.38 87 LYS A N 1
ATOM 704 C CA . LYS A 1 87 ? -11.155 -10.109 -4.455 1.00 87.38 87 LYS A CA 1
ATOM 705 C C . LYS A 1 87 ? -11.962 -10.288 -3.182 1.00 87.38 87 LYS A C 1
ATOM 707 O O . LYS A 1 87 ? -11.695 -11.195 -2.392 1.00 87.38 87 LYS A O 1
ATOM 712 N N . LYS A 1 88 ? -12.981 -9.447 -3.007 1.00 84.56 88 LYS A N 1
ATOM 713 C CA . LYS A 1 88 ? -13.959 -9.614 -1.932 1.00 84.56 88 LYS A CA 1
ATOM 714 C C . LYS A 1 88 ? -14.806 -10.864 -2.186 1.00 84.56 88 LYS A C 1
ATOM 716 O O . LYS A 1 88 ? -15.307 -11.073 -3.290 1.00 84.56 88 LYS A O 1
ATOM 721 N N . VAL A 1 89 ? -14.963 -11.684 -1.159 1.00 85.62 89 VAL A N 1
ATOM 722 C CA . VAL A 1 89 ? -15.776 -12.905 -1.130 1.00 85.62 89 VAL A CA 1
ATOM 723 C C . VAL A 1 89 ? -16.720 -12.854 0.074 1.00 85.62 89 VAL A C 1
ATOM 725 O O . VAL A 1 89 ? -16.636 -11.936 0.889 1.00 85.62 89 VAL A O 1
ATOM 728 N N . LYS A 1 90 ? -17.653 -13.810 0.179 1.00 83.31 90 LYS A N 1
ATOM 729 C CA . LYS A 1 90 ? -18.706 -13.804 1.212 1.00 83.31 90 LYS A CA 1
ATOM 730 C C . LYS A 1 90 ? -18.144 -13.629 2.628 1.00 83.31 90 LYS A C 1
ATOM 732 O O . LYS A 1 90 ? -18.678 -12.832 3.391 1.00 83.31 90 LYS A O 1
ATOM 737 N N . ASP A 1 91 ? -17.046 -14.321 2.918 1.00 82.06 91 ASP A N 1
ATOM 738 C CA . ASP A 1 91 ? -16.437 -14.377 4.247 1.00 82.06 91 ASP A CA 1
ATOM 739 C C . ASP A 1 91 ? -15.108 -13.601 4.314 1.00 82.06 91 ASP A C 1
ATOM 741 O O . ASP A 1 91 ? -14.253 -13.925 5.129 1.00 82.06 91 ASP A O 1
ATOM 745 N N . GLY A 1 92 ? -14.919 -12.593 3.444 1.00 84.81 92 GLY A N 1
ATOM 746 C CA . GLY A 1 92 ? -13.788 -11.661 3.509 1.00 84.81 92 GLY A CA 1
ATOM 747 C C . GLY A 1 92 ? -13.081 -11.427 2.172 1.00 84.81 92 GLY A C 1
ATOM 748 O O . GLY A 1 92 ? -13.705 -10.943 1.228 1.00 84.81 92 GLY A O 1
ATOM 749 N N . TYR A 1 93 ? -11.783 -11.717 2.081 1.00 85.31 93 TYR A N 1
ATOM 750 C CA . TYR A 1 93 ? -1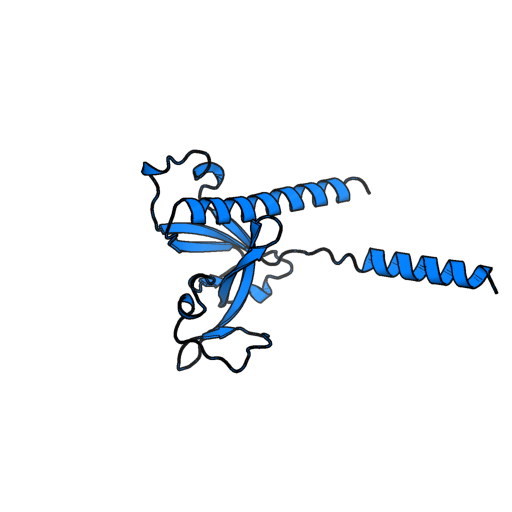0.943 -11.453 0.908 1.00 85.31 93 TYR A CA 1
ATOM 751 C C . TYR A 1 93 ? -10.078 -12.654 0.523 1.00 85.31 93 TYR A C 1
ATOM 753 O O . TYR A 1 93 ? -9.693 -13.466 1.364 1.00 85.31 93 TYR A O 1
ATOM 761 N N . LYS A 1 94 ? -9.747 -12.731 -0.766 1.00 83.88 94 LYS A N 1
ATOM 762 C CA . LYS A 1 94 ? -8.828 -13.714 -1.348 1.00 83.88 94 LYS A CA 1
ATOM 763 C C . LYS A 1 94 ? -7.831 -12.999 -2.262 1.00 83.88 94 LYS A C 1
ATOM 765 O O . LYS A 1 94 ? -8.259 -12.178 -3.071 1.00 83.88 94 LYS A O 1
ATOM 770 N N . ILE A 1 95 ? -6.538 -13.312 -2.148 1.00 83.25 95 ILE A N 1
ATOM 771 C CA . ILE A 1 95 ? -5.519 -12.828 -3.095 1.00 83.25 95 ILE A CA 1
ATOM 772 C C . ILE A 1 95 ? -5.758 -13.485 -4.458 1.00 83.25 95 ILE A C 1
ATOM 774 O O . ILE A 1 95 ? -5.984 -14.695 -4.540 1.00 83.25 95 ILE A O 1
ATOM 778 N N . VAL A 1 96 ? -5.736 -12.675 -5.512 1.00 82.06 96 VAL A N 1
ATOM 779 C CA . VAL A 1 96 ? -5.829 -13.130 -6.902 1.00 82.06 96 VAL A CA 1
ATOM 780 C C . VAL A 1 96 ? -4.468 -13.687 -7.328 1.00 82.06 96 VAL A C 1
ATOM 782 O O . VAL A 1 96 ? -3.441 -13.084 -7.028 1.00 82.06 96 VAL A O 1
ATOM 785 N N . ASP A 1 97 ? -4.472 -14.848 -7.987 1.00 70.31 97 ASP A N 1
ATOM 786 C CA . ASP A 1 97 ? -3.284 -15.516 -8.543 1.00 70.31 97 ASP A CA 1
ATOM 787 C C . ASP A 1 97 ? -2.171 -15.813 -7.515 1.00 70.31 97 ASP A C 1
ATOM 789 O O . ASP A 1 97 ? -0.987 -15.562 -7.737 1.00 70.31 97 ASP A O 1
ATOM 793 N N . SER A 1 98 ? -2.552 -16.368 -6.362 1.00 66.06 98 SER A N 1
ATOM 794 C CA . SER A 1 98 ? -1.622 -16.790 -5.308 1.00 66.06 98 SER A CA 1
ATOM 795 C C . SER A 1 98 ? -1.621 -18.311 -5.142 1.00 66.06 98 SER A C 1
ATOM 797 O O . SER A 1 98 ? -2.688 -18.924 -5.153 1.00 66.06 98 SER A O 1
ATOM 799 N N . PRO A 1 99 ? -0.474 -18.959 -4.856 1.00 54.91 99 PRO A N 1
ATOM 800 C CA . PRO A 1 99 ? -0.453 -20.386 -4.513 1.00 54.91 99 PRO A CA 1
ATOM 801 C C . PRO A 1 99 ? -1.307 -20.718 -3.272 1.00 54.91 99 PRO A C 1
ATOM 803 O O . PRO A 1 99 ? -1.630 -21.879 -3.030 1.00 54.91 99 PRO A O 1
ATOM 806 N N . TYR A 1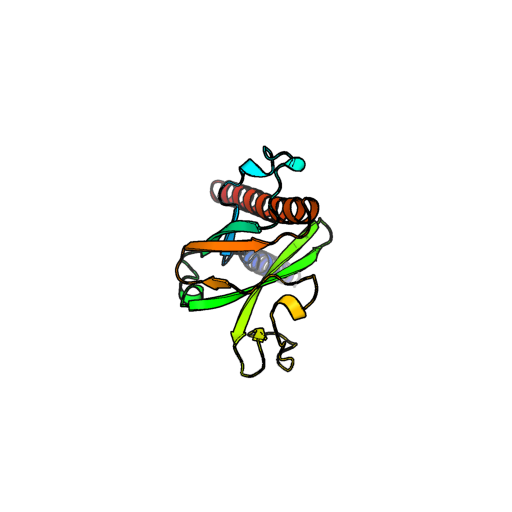 100 ? -1.714 -19.702 -2.503 1.00 56.97 100 TYR A N 1
ATOM 807 C CA . TYR A 1 100 ? -2.611 -19.802 -1.353 1.00 56.97 100 TYR A CA 1
ATOM 808 C C . TYR A 1 100 ? -4.097 -19.613 -1.712 1.00 56.97 100 TYR A C 1
ATOM 810 O O . TYR A 1 100 ? -4.907 -19.303 -0.841 1.00 56.97 100 TYR A O 1
ATOM 818 N N . GLU A 1 101 ? -4.481 -19.824 -2.974 1.00 56.00 101 GLU A N 1
ATOM 819 C CA . GLU A 1 101 ? -5.830 -19.621 -3.524 1.00 56.00 101 GLU A CA 1
ATOM 820 C C . GLU A 1 101 ? -6.990 -20.240 -2.710 1.00 56.00 101 GLU A C 1
ATOM 822 O O . GLU A 1 101 ? -8.136 -19.817 -2.848 1.00 56.00 101 GLU A O 1
ATOM 827 N N . ASN A 1 102 ? -6.746 -21.222 -1.845 1.00 61.03 102 ASN A N 1
ATOM 828 C CA . ASN A 1 102 ? -7.803 -21.863 -1.055 1.00 61.03 102 ASN A CA 1
ATOM 829 C C . ASN A 1 102 ? -8.091 -21.184 0.291 1.00 61.03 102 ASN A C 1
ATOM 831 O O . ASN A 1 102 ? -9.008 -21.601 0.997 1.00 61.03 102 ASN A O 1
ATOM 835 N N . PHE A 1 103 ? -7.351 -20.135 0.652 1.00 60.88 103 PHE A N 1
ATOM 836 C CA . PHE A 1 103 ? -7.561 -19.414 1.902 1.00 60.88 103 PHE A CA 1
ATOM 837 C C . PHE A 1 103 ? -8.417 -18.166 1.670 1.00 60.88 103 PHE A C 1
ATOM 839 O O . PHE A 1 103 ? -8.062 -17.268 0.910 1.00 60.88 103 PHE A O 1
ATOM 846 N N . THR A 1 104 ? -9.572 -18.126 2.338 1.00 69.69 104 THR A N 1
ATOM 847 C CA . THR A 1 104 ? -10.398 -16.920 2.470 1.00 69.69 104 THR A CA 1
ATOM 848 C C . THR A 1 104 ? -10.099 -16.288 3.816 1.00 69.69 104 THR A C 1
ATOM 850 O O . THR A 1 104 ? -10.162 -16.965 4.841 1.00 69.69 104 THR A O 1
ATOM 853 N N . MET A 1 105 ? -9.770 -15.002 3.812 1.00 71.00 105 MET A N 1
ATOM 854 C CA . MET A 1 105 ? -9.392 -14.276 5.018 1.00 71.00 105 MET A CA 1
ATOM 855 C C . MET A 1 105 ? -10.482 -13.289 5.431 1.00 71.00 105 MET A C 1
ATOM 857 O O . MET A 1 105 ? -10.896 -12.500 4.586 1.00 71.00 105 MET A O 1
ATOM 861 N N . PRO A 1 106 ? -10.914 -13.265 6.704 1.00 67.31 106 PRO A N 1
ATOM 862 C CA . PRO A 1 106 ? -12.056 -12.463 7.158 1.00 67.31 106 PRO A CA 1
ATOM 863 C C . PRO A 1 106 ? -11.865 -10.951 6.985 1.00 67.31 106 PRO A C 1
ATOM 865 O O . PRO A 1 106 ? -12.819 -10.233 6.685 1.00 67.31 106 PRO A O 1
ATOM 868 N N . SER A 1 107 ? -10.631 -10.462 7.112 1.00 68.88 107 SER A N 1
ATOM 869 C CA . SER A 1 107 ? -10.231 -9.100 6.751 1.00 68.88 107 SER A CA 1
ATOM 870 C C . SER A 1 107 ? -8.795 -9.097 6.231 1.00 68.88 107 SER A C 1
ATOM 872 O O . SER A 1 107 ? -8.052 -10.053 6.451 1.00 68.88 107 SER A O 1
ATOM 874 N N . VAL A 1 108 ? -8.384 -8.023 5.549 1.00 63.28 108 VAL A N 1
ATOM 875 C CA . VAL A 1 108 ? -6.995 -7.916 5.077 1.00 63.28 108 VAL A CA 1
ATOM 876 C C . VAL A 1 108 ? -5.995 -7.774 6.237 1.00 63.28 108 VAL A C 1
ATOM 878 O O . VAL A 1 108 ? -4.907 -8.332 6.200 1.00 63.28 108 VAL A O 1
ATOM 881 N N . GLU A 1 109 ? -6.412 -7.153 7.339 1.00 59.84 109 GLU A N 1
ATOM 882 C CA . GLU A 1 109 ? -5.635 -7.085 8.589 1.00 59.84 109 GLU A CA 1
ATOM 883 C C . GLU A 1 109 ? -5.402 -8.471 9.228 1.00 59.84 109 GLU A C 1
ATOM 885 O O . GLU A 1 109 ? -4.457 -8.659 9.990 1.00 59.84 109 GLU A O 1
ATOM 890 N N . HIS A 1 110 ? -6.233 -9.471 8.903 1.00 59.78 110 HIS A N 1
ATOM 891 C CA . HIS A 1 110 ? -6.055 -10.854 9.361 1.00 59.78 110 HIS A CA 1
ATOM 892 C C . HIS A 1 110 ? -5.038 -11.660 8.539 1.00 59.78 110 HIS A C 1
ATOM 894 O O . HIS A 1 110 ? -4.701 -12.767 8.957 1.00 59.78 110 HIS A O 1
ATOM 900 N N . PHE A 1 111 ? -4.492 -11.123 7.436 1.00 59.97 111 PHE A N 1
ATOM 901 C CA . PHE A 1 111 ? -3.338 -11.738 6.758 1.00 59.97 111 PHE A CA 1
ATOM 902 C C . PHE A 1 111 ? -2.067 -11.721 7.637 1.00 59.97 111 PHE A C 1
ATOM 904 O O . PHE A 1 111 ? -1.068 -12.353 7.300 1.00 59.97 111 PHE A O 1
ATOM 911 N N . GLY A 1 112 ? -2.121 -11.051 8.793 1.00 54.94 112 GLY A N 1
ATOM 912 C CA . GLY A 1 112 ? -1.048 -10.905 9.770 1.00 54.94 112 GLY A CA 1
ATOM 913 C C . GLY A 1 112 ? -0.603 -9.447 9.867 1.00 54.94 112 GLY A C 1
ATOM 914 O O . GLY A 1 112 ? -0.998 -8.617 9.054 1.00 54.94 112 GLY A O 1
ATOM 915 N N . LYS A 1 113 ? 0.291 -9.138 10.818 1.00 63.25 113 LYS A N 1
ATOM 916 C CA . LYS A 1 113 ? 0.942 -7.809 10.945 1.00 63.25 113 LYS A CA 1
ATOM 917 C C . LYS A 1 113 ? 1.723 -7.375 9.692 1.00 63.25 113 LYS A C 1
ATOM 919 O O . LYS A 1 113 ? 2.273 -6.282 9.649 1.00 63.25 113 LYS A O 1
ATOM 924 N N . GLU A 1 114 ? 1.825 -8.262 8.712 1.00 71.00 114 GLU A N 1
ATOM 925 C CA . GLU A 1 114 ? 2.565 -8.092 7.475 1.00 71.00 114 GLU A CA 1
ATOM 926 C C . GLU A 1 114 ? 1.724 -7.479 6.353 1.00 71.00 114 GLU A C 1
ATOM 928 O O . GLU A 1 114 ? 2.300 -7.126 5.340 1.00 71.00 114 GLU A O 1
ATOM 933 N N . TYR A 1 115 ? 0.401 -7.325 6.475 1.00 74.12 115 TYR A N 1
ATOM 934 C CA . TYR A 1 115 ? -0.432 -6.810 5.378 1.00 74.12 115 TYR A CA 1
ATOM 935 C C . TYR A 1 115 ? -1.170 -5.528 5.748 1.00 74.12 115 TYR A C 1
ATOM 937 O O . TYR A 1 115 ? -1.651 -5.359 6.867 1.00 74.12 115 TYR A O 1
ATOM 945 N N . LEU A 1 116 ? -1.289 -4.632 4.772 1.00 76.31 116 LEU A N 1
ATOM 946 C CA . LEU A 1 116 ? -1.961 -3.346 4.928 1.00 76.31 116 LEU A CA 1
ATOM 947 C C . LEU A 1 116 ? -3.457 -3.442 4.634 1.00 76.31 116 LEU A C 1
ATOM 949 O O . LEU A 1 116 ? -3.864 -4.292 3.834 1.00 76.31 116 LEU A O 1
ATOM 953 N N . PRO A 1 117 ? -4.280 -2.524 5.179 1.00 77.19 117 PRO A N 1
ATOM 954 C CA . PRO A 1 117 ? -5.670 -2.386 4.770 1.00 77.19 117 PRO A CA 1
ATOM 955 C C . PRO A 1 117 ? -5.811 -2.319 3.249 1.00 77.19 117 PRO A C 1
ATOM 957 O O . PRO A 1 117 ? -5.002 -1.702 2.551 1.00 77.19 117 PRO A O 1
ATOM 960 N N . SER A 1 118 ? -6.849 -2.969 2.727 1.00 83.31 118 SER A N 1
ATOM 961 C CA . SER A 1 118 ? -7.090 -2.954 1.292 1.00 83.31 118 SER A CA 1
ATOM 962 C C . SER A 1 118 ? -7.502 -1.574 0.804 1.00 83.31 118 SER A C 1
ATOM 964 O O . SER A 1 118 ? -8.331 -0.918 1.436 1.00 83.31 118 SER A O 1
ATOM 966 N N . PHE A 1 119 ? -7.047 -1.209 -0.384 1.00 83.56 119 PHE A N 1
ATOM 967 C CA . PHE A 1 119 ? -7.450 0.003 -1.081 1.00 83.56 119 PHE A CA 1
ATOM 968 C C . PHE A 1 119 ? -7.913 -0.327 -2.493 1.00 83.56 119 PHE A C 1
ATOM 970 O O . PHE A 1 119 ? -7.530 -1.340 -3.070 1.00 83.56 119 PHE A O 1
ATOM 977 N N . THR A 1 120 ? -8.773 0.516 -3.055 1.00 87.19 120 THR A N 1
ATOM 978 C CA . THR A 1 120 ? -9.245 0.345 -4.432 1.00 87.19 120 THR A CA 1
ATOM 979 C C . THR A 1 120 ? -8.576 1.378 -5.317 1.00 87.19 120 THR A C 1
ATOM 981 O O . THR A 1 120 ? -8.631 2.570 -5.024 1.00 87.19 120 THR A O 1
ATOM 984 N N . LEU A 1 121 ? -7.963 0.917 -6.405 1.00 86.44 121 LEU A N 1
ATOM 985 C CA . LEU A 1 121 ? -7.492 1.806 -7.456 1.00 86.44 121 LEU A CA 1
ATOM 986 C C . LEU A 1 121 ? -8.711 2.260 -8.262 1.00 86.44 121 LEU A C 1
ATOM 988 O O . LEU A 1 121 ? -9.371 1.447 -8.909 1.00 86.44 121 LEU A O 1
ATOM 992 N N . THR A 1 122 ? -9.036 3.547 -8.179 1.00 84.12 122 THR A N 1
ATOM 993 C CA . THR A 1 122 ? -10.181 4.164 -8.872 1.00 84.12 122 THR A CA 1
ATOM 994 C C . THR A 1 122 ? -9.770 4.870 -10.165 1.00 84.12 122 THR A C 1
ATOM 996 O O . THR A 1 122 ? -10.621 5.341 -10.915 1.00 84.12 122 THR A O 1
ATOM 999 N N . GLY A 1 123 ? -8.465 4.972 -10.419 1.00 87.44 123 GLY A N 1
ATOM 1000 C CA . GLY A 1 123 ? -7.882 5.613 -11.588 1.00 87.44 123 GLY A CA 1
ATOM 1001 C C . GLY A 1 123 ? -6.363 5.466 -11.599 1.00 87.44 123 GLY A C 1
ATOM 1002 O O . GLY A 1 123 ? -5.792 4.752 -10.779 1.00 87.44 123 GLY A O 1
ATOM 1003 N N . LEU A 1 124 ? -5.702 6.145 -12.537 1.00 87.56 124 LEU A N 1
ATOM 1004 C CA . LEU A 1 124 ? -4.240 6.119 -12.655 1.00 87.56 124 LEU A CA 1
ATOM 1005 C C . LEU A 1 124 ? -3.522 6.795 -11.488 1.00 87.56 124 LEU A C 1
ATOM 1007 O O . LEU A 1 124 ? -2.332 6.589 -11.298 1.00 87.56 124 LEU A O 1
ATOM 1011 N N . SER A 1 125 ? -4.224 7.601 -10.705 1.00 88.75 125 SER A N 1
ATOM 1012 C CA . SER A 1 125 ? -3.697 8.179 -9.483 1.00 88.75 125 SER A CA 1
ATOM 1013 C C . SER A 1 125 ? -4.813 8.417 -8.479 1.00 88.75 125 SER A C 1
ATOM 1015 O O . SER A 1 125 ? -5.994 8.486 -8.832 1.00 88.75 125 SER A O 1
ATOM 1017 N N . GLY A 1 126 ? -4.428 8.532 -7.216 1.00 88.38 126 GLY A N 1
ATOM 1018 C CA . GLY A 1 126 ? -5.343 8.810 -6.121 1.00 88.38 126 GLY A CA 1
ATOM 1019 C C . GLY A 1 126 ? -4.626 8.760 -4.784 1.00 88.38 126 GLY A C 1
ATOM 1020 O O . GLY A 1 126 ? -3.397 8.815 -4.727 1.00 88.38 126 GLY A O 1
ATOM 1021 N N . THR A 1 127 ? -5.403 8.658 -3.712 1.00 88.19 127 THR A N 1
ATOM 1022 C CA . THR A 1 127 ? -4.898 8.610 -2.341 1.00 88.19 127 THR A CA 1
ATOM 1023 C C . THR A 1 127 ? -5.479 7.430 -1.578 1.00 88.19 127 THR A C 1
ATOM 1025 O O . THR A 1 127 ? -6.579 6.955 -1.865 1.00 88.19 127 THR A O 1
ATOM 1028 N N . ILE A 1 128 ? -4.716 6.950 -0.602 1.00 86.25 128 ILE A N 1
ATOM 1029 C CA . ILE A 1 128 ? -5.121 5.960 0.391 1.00 86.25 128 ILE A CA 1
ATOM 1030 C C . ILE A 1 128 ? -4.700 6.472 1.764 1.00 86.25 128 ILE A C 1
ATOM 1032 O O . ILE A 1 128 ? -3.644 7.086 1.907 1.00 86.25 128 ILE A O 1
ATOM 1036 N N . GLU A 1 129 ? -5.512 6.221 2.781 1.00 85.12 129 GLU A N 1
ATOM 1037 C CA . GLU A 1 129 ? -5.131 6.502 4.162 1.00 85.12 129 GLU A CA 1
ATOM 1038 C C . GLU A 1 129 ? -4.525 5.249 4.783 1.00 85.12 129 GLU A C 1
ATOM 1040 O O . GLU A 1 129 ? -5.074 4.150 4.666 1.00 85.12 129 GLU A O 1
ATOM 1045 N N . ARG A 1 130 ? -3.394 5.412 5.466 1.00 79.31 130 ARG A N 1
ATOM 1046 C CA . ARG A 1 130 ? -2.737 4.334 6.192 1.00 79.31 130 ARG A CA 1
ATOM 1047 C C . ARG A 1 130 ? -2.499 4.728 7.627 1.00 79.31 130 ARG A C 1
ATOM 1049 O O . ARG A 1 130 ? -1.882 5.753 7.901 1.00 79.31 130 ARG A O 1
ATOM 1056 N N . LYS A 1 131 ? -2.893 3.828 8.522 1.00 80.12 131 LYS A N 1
ATOM 1057 C CA . LYS A 1 131 ? -2.432 3.838 9.898 1.00 80.12 131 LYS A CA 1
ATOM 10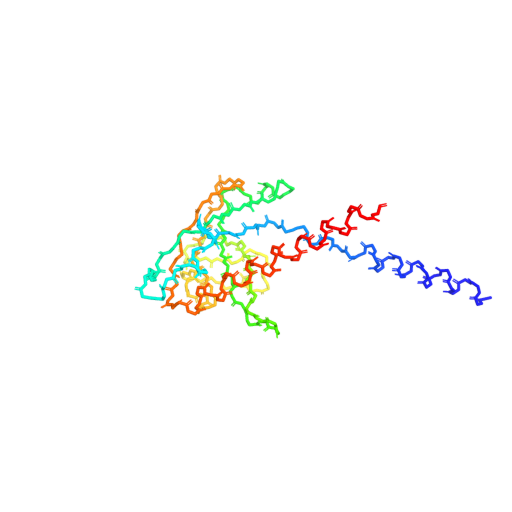58 C C . LYS A 1 131 ? -1.101 3.087 10.022 1.00 80.12 131 LYS A C 1
ATOM 1060 O O . LYS A 1 131 ? -0.990 1.953 9.569 1.00 80.12 131 LYS A O 1
ATOM 1065 N N . PHE A 1 132 ? -0.116 3.733 10.619 1.00 79.94 132 PHE A N 1
ATOM 1066 C CA . PHE A 1 132 ? 1.151 3.206 11.089 1.00 79.94 132 PHE A CA 1
ATOM 1067 C C . PHE A 1 132 ? 1.068 3.088 12.608 1.00 79.94 132 PHE A C 1
ATOM 1069 O O . PHE A 1 132 ? 0.636 4.019 13.295 1.00 79.94 132 PHE A O 1
ATOM 1076 N N . ASP A 1 133 ? 1.484 1.949 13.144 1.00 80.88 133 ASP A N 1
ATOM 1077 C CA . ASP A 1 133 ? 1.438 1.718 14.586 1.00 80.88 133 ASP A CA 1
ATOM 1078 C C . ASP A 1 133 ? 2.585 2.436 15.301 1.00 80.88 133 ASP A C 1
ATOM 1080 O O . ASP A 1 133 ? 2.480 2.792 16.477 1.00 80.88 133 ASP A O 1
ATOM 1084 N N . THR A 1 134 ? 3.694 2.664 14.5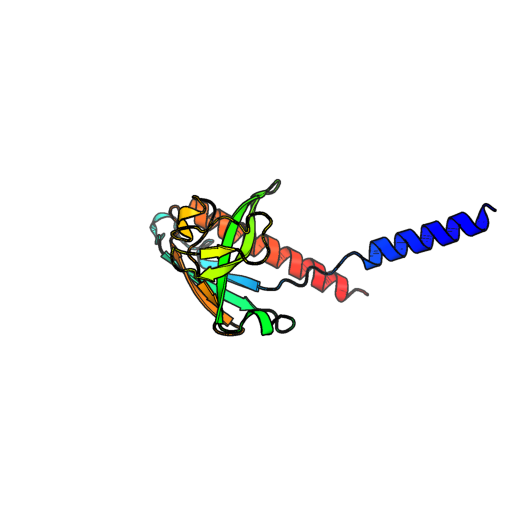93 1.00 84.75 134 THR A N 1
ATOM 1085 C CA . THR A 1 134 ? 4.877 3.324 15.143 1.00 84.75 134 THR A CA 1
ATOM 1086 C C . THR A 1 134 ? 5.554 4.226 14.120 1.00 84.75 134 THR A C 1
ATOM 1088 O O . THR A 1 134 ? 5.489 3.988 12.917 1.00 84.75 134 THR A O 1
ATOM 1091 N N . TYR A 1 135 ? 6.299 5.213 14.618 1.00 83.19 135 TYR A N 1
ATOM 1092 C CA . TYR A 1 135 ? 7.166 6.047 13.782 1.00 83.19 135 TYR A CA 1
ATOM 1093 C C . TYR A 1 135 ? 8.222 5.229 13.019 1.00 83.19 135 TYR A C 1
ATOM 1095 O O . TYR A 1 135 ? 8.511 5.522 11.872 1.00 83.19 135 TYR A O 1
ATOM 1103 N N . SER A 1 136 ? 8.752 4.163 13.628 1.00 83.62 136 SER A N 1
ATOM 1104 C CA . SER A 1 136 ? 9.745 3.297 12.975 1.00 83.62 136 SER A CA 1
ATOM 1105 C C . SER A 1 136 ? 9.156 2.531 11.789 1.00 83.62 136 SER A C 1
ATOM 1107 O O . SER A 1 136 ? 9.835 2.315 10.797 1.00 83.62 136 SER A O 1
ATOM 1109 N N . GLU A 1 137 ? 7.883 2.138 11.862 1.00 80.75 137 GLU A N 1
ATOM 1110 C CA . GLU A 1 137 ? 7.195 1.510 10.730 1.00 80.75 137 GLU A CA 1
ATOM 1111 C C . GLU A 1 137 ? 6.984 2.494 9.571 1.00 80.75 137 GLU A C 1
ATOM 1113 O O . GLU A 1 137 ? 7.004 2.099 8.406 1.00 80.75 137 GLU A O 1
ATOM 1118 N N . LEU A 1 138 ? 6.774 3.769 9.900 1.00 84.19 138 LEU A N 1
ATOM 1119 C CA . LEU A 1 138 ? 6.683 4.842 8.925 1.00 84.19 138 LEU A CA 1
ATOM 1120 C C . LEU A 1 138 ? 8.036 5.096 8.239 1.00 84.19 138 LEU A C 1
ATOM 1122 O O . LEU A 1 138 ? 8.064 5.189 7.014 1.00 84.19 138 LEU A O 1
ATOM 1126 N N . GLU A 1 139 ? 9.133 5.154 9.002 1.00 83.88 139 GLU A N 1
ATOM 1127 C CA . GLU A 1 139 ? 10.504 5.255 8.468 1.00 83.88 139 GLU A CA 1
ATOM 1128 C C . GLU A 1 139 ? 10.802 4.092 7.511 1.00 83.88 139 GLU A C 1
ATOM 1130 O O . GLU A 1 139 ? 11.105 4.321 6.345 1.00 83.88 139 GLU A O 1
ATOM 1135 N N . ASP A 1 140 ? 10.560 2.852 7.948 1.00 82.06 140 ASP A N 1
ATOM 1136 C CA . ASP A 1 140 ? 10.703 1.642 7.127 1.00 82.06 140 ASP A CA 1
ATOM 1137 C C . ASP A 1 140 ? 9.936 1.716 5.793 1.00 82.06 140 ASP A C 1
ATOM 1139 O O . ASP A 1 140 ? 10.353 1.151 4.781 1.00 82.06 140 ASP A O 1
ATOM 1143 N N . PHE A 1 141 ? 8.738 2.305 5.805 1.00 81.75 141 PHE A N 1
ATOM 1144 C CA . PHE A 1 141 ? 7.905 2.436 4.612 1.00 81.75 141 PHE A CA 1
ATOM 1145 C C . PHE A 1 141 ? 8.433 3.507 3.657 1.00 81.75 141 PHE A C 1
ATOM 1147 O O . PHE A 1 141 ? 8.403 3.302 2.446 1.00 81.75 141 PHE A O 1
ATOM 1154 N N . GLN A 1 142 ? 8.926 4.622 4.195 1.00 81.31 142 GLN A N 1
ATOM 1155 C CA . GLN A 1 142 ? 9.519 5.697 3.408 1.00 81.31 142 GLN A CA 1
ATOM 1156 C C . GLN A 1 142 ? 10.849 5.274 2.789 1.00 81.31 142 GLN A C 1
ATOM 1158 O O . GLN A 1 142 ? 11.021 5.458 1.591 1.00 81.31 142 GLN A O 1
ATOM 1163 N N . ASP A 1 143 ? 11.719 4.609 3.550 1.00 79.50 143 ASP A N 1
ATOM 1164 C CA . ASP A 1 143 ? 12.993 4.090 3.045 1.00 79.50 143 ASP A CA 1
ATOM 1165 C C . ASP A 1 143 ? 12.781 3.135 1.863 1.00 79.50 143 ASP A C 1
ATOM 1167 O O . ASP A 1 143 ? 13.526 3.164 0.885 1.00 79.50 143 ASP A O 1
ATOM 1171 N N . ALA A 1 144 ? 11.731 2.308 1.913 1.00 77.12 144 ALA A N 1
ATOM 1172 C CA . ALA A 1 144 ? 11.390 1.424 0.804 1.00 77.12 144 ALA A CA 1
ATOM 1173 C C . ALA A 1 144 ? 10.904 2.185 -0.444 1.00 77.12 144 ALA A C 1
ATOM 1175 O O . ALA A 1 144 ? 11.195 1.764 -1.563 1.00 77.12 144 ALA A O 1
ATOM 1176 N N . ILE A 1 145 ? 10.183 3.299 -0.265 1.00 78.69 145 ILE A N 1
ATOM 1177 C CA . ILE A 1 145 ? 9.782 4.187 -1.366 1.00 78.69 145 ILE A CA 1
ATOM 1178 C C . ILE A 1 145 ? 11.010 4.888 -1.958 1.00 78.69 145 ILE A C 1
ATOM 1180 O O . ILE A 1 145 ? 11.170 4.902 -3.178 1.00 78.69 145 ILE A O 1
ATOM 1184 N N . ASP A 1 146 ? 11.878 5.449 -1.117 1.00 77.88 146 ASP A N 1
ATOM 1185 C CA . ASP A 1 146 ? 13.041 6.226 -1.555 1.00 77.88 146 ASP A CA 1
ATOM 1186 C C . ASP A 1 146 ? 14.082 5.345 -2.240 1.00 77.88 146 ASP A C 1
ATOM 1188 O O . A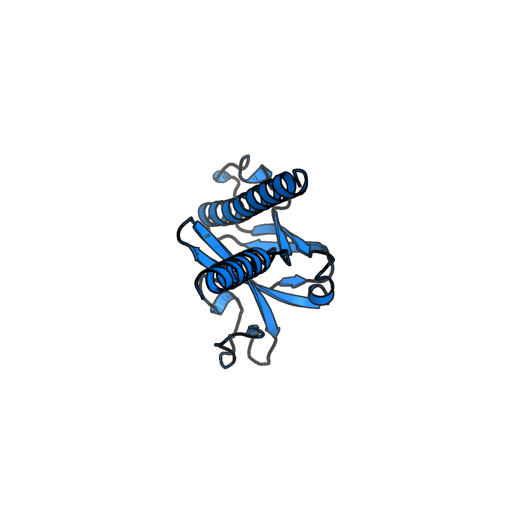SP A 1 146 ? 14.544 5.679 -3.329 1.00 77.88 146 ASP A O 1
ATOM 1192 N N . TYR A 1 147 ? 14.365 4.161 -1.686 1.00 73.88 147 TYR A N 1
ATOM 1193 C CA . TYR A 1 147 ? 15.233 3.172 -2.328 1.00 73.88 147 TYR A CA 1
ATOM 1194 C C . TYR A 1 147 ? 14.765 2.838 -3.749 1.00 73.88 147 TYR A C 1
ATOM 1196 O O . TYR A 1 147 ? 15.573 2.693 -4.670 1.00 73.88 147 TYR A O 1
ATOM 1204 N N . TYR A 1 148 ? 13.451 2.729 -3.938 1.00 70.25 148 TYR A N 1
ATOM 1205 C CA . TYR A 1 148 ? 12.875 2.473 -5.246 1.00 70.25 148 TYR A CA 1
ATOM 1206 C C . TYR A 1 148 ? 12.994 3.679 -6.194 1.00 70.25 148 TYR A C 1
ATOM 1208 O O . TYR A 1 148 ? 13.377 3.515 -7.355 1.00 70.25 148 TYR A O 1
ATOM 1216 N N . LEU A 1 149 ? 12.714 4.893 -5.714 1.00 71.88 149 LEU A N 1
ATOM 1217 C CA . LEU A 1 149 ? 12.859 6.119 -6.506 1.00 71.88 149 LEU A CA 1
ATOM 1218 C C . LEU A 1 149 ? 14.309 6.345 -6.958 1.00 71.88 149 LEU A C 1
ATOM 1220 O O . LEU A 1 149 ? 14.540 6.657 -8.128 1.00 71.88 149 LEU A O 1
ATOM 1224 N N . ASP A 1 150 ? 15.277 6.116 -6.073 1.00 72.31 150 ASP A N 1
ATOM 1225 C CA . ASP A 1 150 ? 16.704 6.186 -6.394 1.00 72.31 150 ASP A CA 1
ATOM 1226 C C . ASP A 1 150 ? 17.084 5.151 -7.462 1.00 72.31 150 ASP A C 1
ATOM 1228 O O . ASP A 1 150 ? 17.829 5.444 -8.402 1.00 72.31 150 ASP A O 1
ATOM 1232 N N . TRP A 1 151 ? 16.543 3.933 -7.360 1.00 67.62 151 TRP A N 1
ATOM 1233 C CA . TRP A 1 151 ? 16.765 2.885 -8.355 1.00 67.62 151 TRP A CA 1
ATOM 1234 C C . TRP A 1 151 ? 16.201 3.259 -9.733 1.00 67.62 151 TRP A C 1
ATOM 1236 O O . TRP A 1 151 ? 16.875 3.055 -10.747 1.00 67.62 151 TRP A O 1
ATOM 1246 N N . LEU A 1 152 ? 15.010 3.864 -9.782 1.00 66.06 152 LEU A N 1
ATOM 1247 C CA . LEU A 1 152 ? 14.438 4.397 -11.021 1.00 66.06 152 LEU A CA 1
ATOM 1248 C C . LEU A 1 152 ? 15.314 5.485 -11.647 1.00 66.06 152 LEU A C 1
ATOM 1250 O O . LEU A 1 152 ? 15.539 5.459 -12.858 1.00 66.06 152 LEU A O 1
ATOM 1254 N N . GLU A 1 153 ? 15.832 6.417 -10.843 1.00 70.56 153 GLU A N 1
ATOM 1255 C CA . GLU A 1 153 ? 16.710 7.486 -11.331 1.00 70.56 153 GLU A CA 1
ATOM 1256 C C . GLU A 1 153 ? 18.010 6.921 -11.929 1.00 70.56 153 GLU A C 1
ATOM 1258 O O . GLU A 1 153 ? 18.499 7.406 -12.953 1.00 70.56 153 GLU A O 1
ATOM 1263 N N . ILE A 1 154 ? 18.567 5.869 -11.322 1.00 66.38 154 ILE A N 1
ATOM 1264 C CA . ILE A 1 154 ? 19.750 5.173 -11.847 1.00 66.38 154 ILE A CA 1
ATOM 1265 C C . ILE A 1 154 ? 19.448 4.537 -13.210 1.00 66.38 154 ILE A C 1
ATOM 1267 O O . ILE A 1 154 ? 20.244 4.685 -14.139 1.00 66.38 154 ILE A O 1
ATOM 1271 N N . ILE A 1 155 ? 18.301 3.868 -13.354 1.00 61.16 155 ILE A N 1
ATOM 1272 C CA . ILE A 1 155 ? 17.902 3.236 -14.621 1.00 61.16 155 ILE A CA 1
ATOM 1273 C C . ILE A 1 155 ? 17.706 4.266 -15.726 1.00 61.16 155 ILE A C 1
ATOM 1275 O O . ILE A 1 155 ? 18.117 4.022 -16.861 1.00 61.16 155 ILE A O 1
ATOM 1279 N N . ASP A 1 156 ? 17.080 5.397 -15.416 1.00 59.91 156 ASP A N 1
ATOM 1280 C CA . ASP A 1 156 ? 16.828 6.453 -16.396 1.00 59.91 156 ASP A CA 1
ATOM 1281 C C . ASP A 1 156 ? 18.147 7.055 -16.910 1.00 59.91 156 ASP A C 1
ATOM 1283 O O . ASP A 1 156 ? 18.392 7.112 -18.116 1.00 59.91 156 ASP A O 1
ATOM 1287 N N . LYS A 1 157 ? 19.089 7.338 -15.997 1.00 64.19 157 LYS A N 1
ATOM 1288 C CA . LYS A 1 157 ? 20.448 7.800 -16.339 1.00 64.19 157 LYS A CA 1
ATOM 1289 C C . LYS A 1 157 ? 21.238 6.819 -17.206 1.00 64.19 157 LYS A C 1
ATOM 1291 O O . LYS A 1 157 ? 22.140 7.244 -17.931 1.00 64.19 157 LYS A O 1
ATOM 1296 N N . ASP A 1 158 ? 20.957 5.523 -17.109 1.00 56.75 158 ASP A N 1
ATOM 1297 C CA . ASP A 1 158 ? 21.602 4.494 -17.927 1.00 56.75 158 ASP A CA 1
ATOM 1298 C C . ASP A 1 158 ? 20.929 4.313 -19.298 1.00 56.75 158 ASP A C 1
ATOM 1300 O O . ASP A 1 158 ? 21.593 3.883 -20.246 1.00 56.75 158 ASP A O 1
ATOM 1304 N N . LYS A 1 159 ? 19.647 4.679 -19.439 1.00 55.44 159 LYS A N 1
ATOM 1305 C CA . LYS A 1 159 ? 18.948 4.727 -20.735 1.00 55.44 159 LYS A CA 1
ATOM 1306 C C . LYS A 1 159 ? 19.435 5.891 -21.598 1.00 55.44 159 LYS A C 1
ATOM 1308 O O . LYS A 1 159 ? 19.664 5.681 -22.783 1.00 55.44 159 LYS A O 1
ATOM 1313 N N . ASP A 1 160 ? 19.696 7.053 -21.002 1.00 55.03 160 ASP A N 1
ATOM 1314 C CA . ASP A 1 160 ? 20.197 8.246 -21.709 1.00 55.03 160 ASP A CA 1
ATOM 1315 C C . ASP A 1 160 ? 21.657 8.130 -22.193 1.00 55.03 160 ASP A C 1
ATOM 1317 O O . ASP A 1 160 ? 22.142 8.965 -22.960 1.00 55.03 160 ASP A O 1
ATOM 1321 N N . LYS A 1 161 ? 22.389 7.103 -21.744 1.00 52.94 161 LYS A N 1
ATOM 1322 C CA . LYS A 1 161 ? 23.789 6.842 -22.127 1.00 52.94 161 LYS A CA 1
ATOM 1323 C C . LYS A 1 161 ? 23.952 5.823 -23.263 1.00 52.94 161 LYS A C 1
ATOM 1325 O O . LYS A 1 161 ? 25.094 5.503 -23.603 1.00 52.94 161 LYS A O 1
ATOM 1330 N N . LYS A 1 162 ? 22.861 5.290 -23.819 1.00 42.53 162 LYS A N 1
ATOM 1331 C CA . LYS A 1 162 ? 22.860 4.349 -24.954 1.00 42.53 162 LYS A CA 1
ATOM 1332 C C . LYS A 1 162 ? 22.326 5.003 -26.220 1.00 42.53 162 LYS A C 1
ATOM 1334 O O . LYS A 1 162 ? 22.866 4.650 -27.291 1.00 42.53 162 LYS A O 1
#